Protein AF-A0A4Y8RXF2-F1 (afdb_monomer)

Secondary structure (DSSP, 8-state):
-HHHHHHHHHHHHHHHT-EEE-SS-EEEHHHHHHHHHT-TT-HHHHHHHHHHHHHHHHHHHTTS---HHHHHHHHHHHHHHHHHHHHHHHHS-GGGS-HHHHHHHHHHHHHHHHHHHHHHHHHHHHHHHHT-

Structure (mmCIF, N/CA/C/O backbone):
data_AF-A0A4Y8RXF2-F1
#
_entry.id   AF-A0A4Y8RXF2-F1
#
loop_
_atom_site.group_PDB
_atom_site.id
_atom_site.type_symbol
_atom_site.label_atom_id
_atom_site.label_alt_id
_atom_site.label_comp_id
_atom_site.label_asym_id
_atom_site.label_entity_id
_atom_site.label_seq_id
_atom_site.pdbx_PDB_ins_code
_atom_site.Cartn_x
_atom_site.Cartn_y
_atom_site.Cartn_z
_atom_site.occupancy
_atom_site.B_iso_or_equiv
_atom_site.auth_seq_id
_atom_site.auth_comp_id
_atom_site.auth_asym_id
_atom_site.auth_atom_id
_atom_site.pdbx_PDB_model_num
ATOM 1 N N . MET A 1 1 ? -13.262 -6.447 13.855 1.00 67.88 1 MET A N 1
ATOM 2 C CA . MET A 1 1 ? -11.776 -6.484 13.785 1.00 67.88 1 MET A CA 1
ATOM 3 C C . MET A 1 1 ? -11.177 -7.524 12.830 1.00 67.88 1 MET A C 1
ATOM 5 O O . MET A 1 1 ? -10.283 -7.149 12.080 1.00 67.88 1 MET A O 1
ATOM 9 N N . LYS A 1 2 ? -11.590 -8.806 12.858 1.00 79.75 2 LYS A N 1
ATOM 10 C CA . LYS A 1 2 ? -10.930 -9.885 12.085 1.00 79.75 2 LYS A CA 1
ATOM 11 C C . LYS A 1 2 ? -10.899 -9.611 10.571 1.00 79.75 2 LYS A C 1
ATOM 13 O O . LYS A 1 2 ? -9.818 -9.580 10.002 1.00 79.75 2 LYS A O 1
ATOM 18 N N . TYR A 1 3 ? -12.048 -9.295 9.964 1.00 86.12 3 TYR A N 1
ATOM 19 C CA . TYR A 1 3 ? -12.167 -9.051 8.517 1.00 86.12 3 TYR A CA 1
ATOM 20 C C . TYR A 1 3 ? -11.300 -7.891 8.017 1.00 86.12 3 TYR A C 1
ATOM 22 O O . TYR A 1 3 ? -10.524 -8.073 7.088 1.00 86.12 3 TYR A O 1
ATOM 30 N N . LEU A 1 4 ? -11.346 -6.737 8.693 1.00 88.69 4 LEU A N 1
ATOM 31 C CA . LEU A 1 4 ? -10.489 -5.585 8.391 1.00 88.69 4 LEU A CA 1
ATOM 32 C C . LEU A 1 4 ? -9.007 -5.974 8.322 1.00 88.69 4 LEU A C 1
ATOM 34 O O . LEU A 1 4 ? -8.334 -5.715 7.329 1.00 88.69 4 LEU A O 1
ATOM 38 N N . LYS A 1 5 ? -8.508 -6.650 9.366 1.00 89.38 5 LYS A N 1
ATOM 39 C CA . LYS A 1 5 ? -7.105 -7.076 9.430 1.00 89.38 5 LYS A CA 1
ATOM 40 C C . LYS A 1 5 ? -6.768 -8.088 8.334 1.00 89.38 5 LYS A C 1
ATOM 42 O O . LYS A 1 5 ? -5.647 -8.058 7.837 1.00 89.38 5 LYS A O 1
ATOM 47 N N . THR A 1 6 ? -7.699 -8.972 7.979 1.00 92.25 6 THR A N 1
ATOM 48 C CA . THR A 1 6 ? -7.522 -9.952 6.900 1.00 92.25 6 THR A CA 1
ATOM 49 C C . THR A 1 6 ? -7.396 -9.266 5.542 1.00 92.25 6 THR A C 1
ATOM 51 O O . THR A 1 6 ? -6.415 -9.509 4.846 1.00 92.25 6 THR A O 1
ATOM 54 N N . PHE A 1 7 ? -8.311 -8.360 5.189 1.00 94.12 7 PHE A N 1
ATOM 55 C CA . PHE A 1 7 ? -8.251 -7.634 3.915 1.00 94.12 7 PHE A CA 1
ATOM 56 C C . PHE A 1 7 ? -7.012 -6.736 3.804 1.00 94.12 7 PHE A C 1
ATOM 58 O O . PHE A 1 7 ? -6.404 -6.681 2.739 1.00 94.12 7 PHE A O 1
ATOM 65 N N . GLN A 1 8 ? -6.565 -6.118 4.906 1.00 91.94 8 GLN A N 1
ATOM 66 C CA . GLN A 1 8 ? -5.289 -5.389 4.930 1.00 91.94 8 GLN A CA 1
ATOM 67 C C . GLN A 1 8 ? -4.086 -6.299 4.649 1.00 91.94 8 GLN A C 1
ATOM 69 O O . GLN A 1 8 ? -3.202 -5.908 3.894 1.00 91.94 8 GLN A O 1
ATOM 74 N N . ILE A 1 9 ? -4.040 -7.514 5.216 1.00 93.50 9 ILE A N 1
ATOM 75 C CA . ILE A 1 9 ? -2.960 -8.469 4.906 1.00 93.50 9 ILE A CA 1
ATOM 76 C C . ILE A 1 9 ? -2.998 -8.847 3.431 1.00 93.50 9 ILE A C 1
ATOM 78 O O . ILE A 1 9 ? -1.960 -8.806 2.785 1.00 93.50 9 ILE A O 1
ATOM 82 N N . ILE A 1 10 ? -4.174 -9.208 2.909 1.00 95.31 10 ILE A N 1
ATOM 83 C CA . ILE A 1 10 ? -4.325 -9.604 1.504 1.00 95.31 10 ILE A CA 1
ATOM 84 C C . ILE A 1 10 ? -3.839 -8.473 0.595 1.00 95.31 10 ILE A C 1
ATOM 86 O O . ILE A 1 10 ? -3.065 -8.728 -0.321 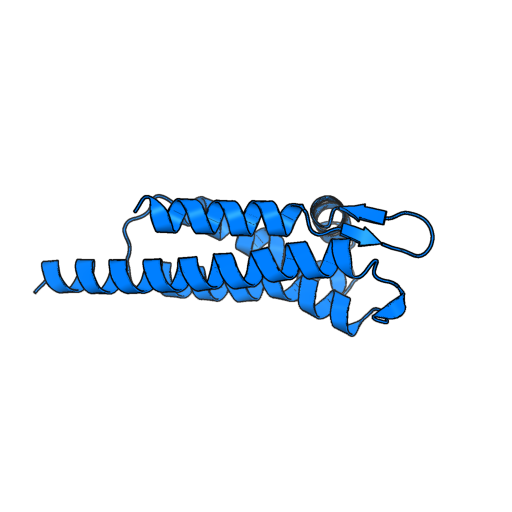1.00 95.31 10 ILE A O 1
ATOM 90 N N . ALA A 1 11 ? -4.210 -7.225 0.899 1.00 95.38 11 ALA A N 1
ATOM 91 C CA . ALA A 1 11 ? -3.742 -6.061 0.159 1.00 95.38 11 ALA A CA 1
ATOM 92 C C . ALA A 1 11 ? -2.209 -5.922 0.196 1.00 95.38 11 ALA A C 1
ATOM 94 O O . ALA A 1 11 ? -1.600 -5.745 -0.852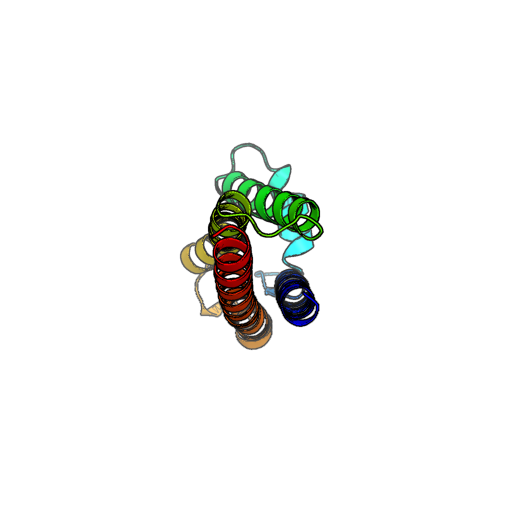 1.00 95.38 11 ALA A O 1
ATOM 95 N N . ILE A 1 12 ? -1.571 -6.046 1.367 1.00 94.31 12 ILE A N 1
ATOM 96 C CA . ILE A 1 12 ? -0.104 -5.934 1.503 1.00 94.31 12 ILE A CA 1
ATOM 97 C C . ILE A 1 12 ? 0.618 -7.087 0.796 1.00 94.31 12 ILE A C 1
ATOM 99 O O . ILE A 1 12 ? 1.622 -6.870 0.124 1.00 94.31 12 ILE A O 1
ATOM 103 N N . VAL A 1 13 ? 0.114 -8.315 0.926 1.00 94.31 13 VAL A N 1
ATOM 104 C CA . VAL A 1 13 ? 0.696 -9.487 0.257 1.00 94.31 13 VAL A CA 1
ATOM 105 C C . VAL A 1 13 ? 0.589 -9.335 -1.258 1.00 94.31 13 VAL A C 1
ATOM 107 O O . VAL A 1 13 ? 1.575 -9.553 -1.961 1.00 94.31 13 VAL A O 1
ATOM 110 N N . ALA A 1 14 ? -0.567 -8.900 -1.762 1.00 94.19 14 ALA A N 1
ATOM 111 C CA . ALA A 1 14 ? -0.750 -8.599 -3.178 1.00 94.19 14 ALA A CA 1
ATOM 112 C C . ALA A 1 14 ? 0.189 -7.477 -3.637 1.00 94.19 14 ALA A C 1
ATOM 114 O O . ALA A 1 14 ? 0.847 -7.619 -4.661 1.00 94.19 14 ALA A O 1
ATOM 115 N N . TYR A 1 15 ? 0.334 -6.420 -2.835 1.00 93.31 15 TYR A N 1
ATOM 116 C CA . TYR A 1 15 ? 1.251 -5.311 -3.096 1.00 93.31 15 TYR A CA 1
ATOM 117 C C . TYR A 1 15 ? 2.715 -5.766 -3.218 1.00 93.31 15 TYR A C 1
ATOM 119 O O . TYR A 1 15 ? 3.412 -5.365 -4.145 1.00 93.31 15 TYR A O 1
ATOM 127 N N . PHE A 1 16 ? 3.187 -6.650 -2.334 1.00 90.88 16 PHE A N 1
ATOM 128 C CA . PHE A 1 16 ? 4.535 -7.229 -2.438 1.00 90.88 16 PHE A CA 1
ATOM 129 C C . PHE A 1 16 ? 4.690 -8.221 -3.591 1.00 90.88 16 PHE A C 1
ATOM 131 O O . PHE A 1 16 ? 5.801 -8.408 -4.083 1.00 90.88 16 PHE A O 1
ATOM 138 N N . SER A 1 17 ? 3.586 -8.822 -4.031 1.00 89.25 17 SER A N 1
ATOM 139 C CA . SER A 1 17 ? 3.555 -9.743 -5.169 1.00 89.25 17 SER A CA 1
ATOM 140 C C . SER A 1 17 ? 3.504 -9.026 -6.519 1.00 89.25 17 SER A C 1
ATOM 142 O O . SER A 1 17 ? 3.588 -9.695 -7.545 1.00 89.25 17 SER A O 1
ATOM 144 N N . ILE A 1 18 ? 3.374 -7.691 -6.546 1.00 89.38 18 ILE A N 1
ATOM 145 C CA . ILE A 1 18 ? 3.483 -6.916 -7.785 1.00 89.38 18 ILE A CA 1
ATOM 146 C C . ILE A 1 18 ? 4.863 -7.182 -8.385 1.00 89.38 18 ILE A C 1
ATOM 148 O O . ILE A 1 18 ? 5.894 -6.990 -7.732 1.00 89.38 18 ILE A O 1
ATOM 152 N N . PHE A 1 19 ? 4.884 -7.619 -9.637 1.00 83.81 19 PHE A N 1
ATOM 153 C CA . PHE A 1 19 ? 6.116 -7.883 -10.360 1.00 83.81 19 PHE A CA 1
ATOM 154 C C . PHE A 1 19 ? 6.355 -6.790 -11.400 1.00 83.81 19 PHE A C 1
ATOM 156 O O . PHE A 1 19 ? 5.491 -6.489 -12.226 1.00 83.81 19 PHE A O 1
ATOM 163 N N . LEU A 1 20 ? 7.536 -6.178 -11.362 1.00 75.94 20 LEU A N 1
ATOM 164 C CA . LEU A 1 20 ? 7.977 -5.218 -12.365 1.00 75.94 20 LEU A CA 1
ATOM 165 C C . LEU A 1 20 ? 8.850 -5.941 -13.378 1.00 75.94 20 LEU A C 1
ATOM 167 O O . LEU A 1 20 ? 9.978 -6.314 -13.066 1.00 75.94 20 LEU A O 1
ATOM 171 N N . LYS A 1 21 ? 8.368 -6.103 -14.608 1.00 69.19 21 LYS A N 1
ATOM 172 C CA . LYS A 1 21 ? 9.205 -6.600 -15.701 1.00 69.19 21 LYS A CA 1
ATOM 173 C C . LYS A 1 21 ? 9.937 -5.420 -16.344 1.00 69.19 21 LYS A C 1
ATOM 175 O O . LYS A 1 21 ? 9.306 -4.463 -16.775 1.00 69.19 21 LYS A O 1
ATOM 180 N N . GLY A 1 22 ? 11.26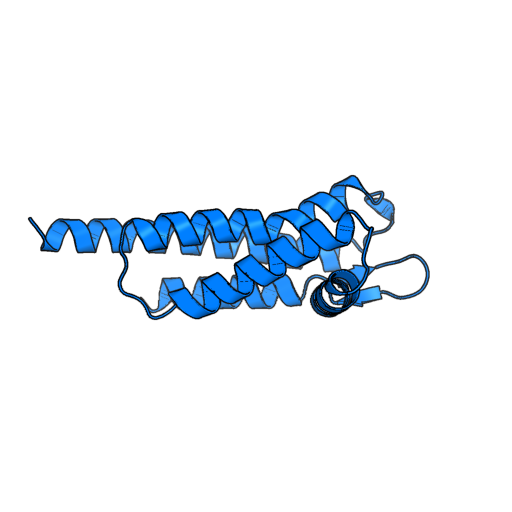9 -5.443 -16.312 1.00 60.78 22 GLY A N 1
ATOM 181 C CA . GLY A 1 22 ? 12.117 -4.508 -17.056 1.00 60.78 22 GLY A CA 1
ATOM 182 C C . GLY A 1 22 ? 12.588 -5.106 -18.385 1.00 60.78 22 GLY A C 1
ATOM 183 O O . GLY A 1 22 ? 12.257 -6.243 -18.709 1.00 60.78 22 GLY A O 1
ATOM 184 N N . LEU A 1 23 ? 13.423 -4.360 -19.120 1.00 49.62 23 LEU A N 1
ATOM 185 C CA . LEU A 1 23 ? 14.008 -4.785 -20.405 1.00 49.62 23 LEU A CA 1
ATOM 186 C C . LEU A 1 23 ? 14.855 -6.069 -20.320 1.00 49.62 23 LEU A C 1
ATOM 188 O O . LEU A 1 23 ? 14.985 -6.763 -21.321 1.00 49.62 23 LEU A O 1
ATOM 192 N N . ILE A 1 24 ? 15.460 -6.367 -19.160 1.00 52.12 24 ILE A N 1
ATOM 193 C CA . ILE A 1 24 ? 16.482 -7.427 -19.033 1.00 52.12 24 ILE A CA 1
ATOM 194 C C . ILE A 1 24 ? 16.148 -8.438 -17.922 1.00 52.12 24 ILE A C 1
ATOM 196 O O . ILE A 1 24 ? 16.340 -9.634 -18.115 1.00 52.12 24 ILE A O 1
ATOM 200 N N . VAL A 1 25 ? 15.611 -8.005 -16.775 1.00 61.28 25 VAL A N 1
ATOM 201 C CA . VAL A 1 25 ? 15.198 -8.890 -15.668 1.00 61.28 25 VAL A CA 1
ATOM 202 C C . VAL A 1 25 ? 13.956 -8.304 -14.998 1.00 61.28 25 VAL A C 1
ATOM 204 O O . VAL A 1 25 ? 13.852 -7.088 -14.828 1.00 61.28 25 VAL A O 1
ATOM 207 N N . GLY A 1 26 ? 12.999 -9.160 -14.642 1.00 67.06 26 GLY A N 1
ATOM 208 C CA . GLY A 1 26 ? 11.868 -8.759 -13.813 1.00 67.06 26 GLY A CA 1
ATOM 209 C C . GLY A 1 26 ? 12.196 -8.855 -12.323 1.00 67.06 26 GLY A C 1
ATOM 210 O O . GLY A 1 26 ? 12.867 -9.791 -11.893 1.00 67.06 26 GLY A O 1
ATOM 211 N N . ILE A 1 27 ? 11.737 -7.885 -11.539 1.00 82.69 27 ILE A N 1
ATOM 212 C CA . ILE A 1 27 ? 12.004 -7.765 -10.106 1.00 82.69 27 ILE A CA 1
ATOM 213 C C . ILE A 1 27 ? 10.692 -7.609 -9.336 1.00 82.69 27 ILE A C 1
ATOM 215 O O . ILE A 1 27 ? 9.771 -6.923 -9.780 1.00 82.69 27 IL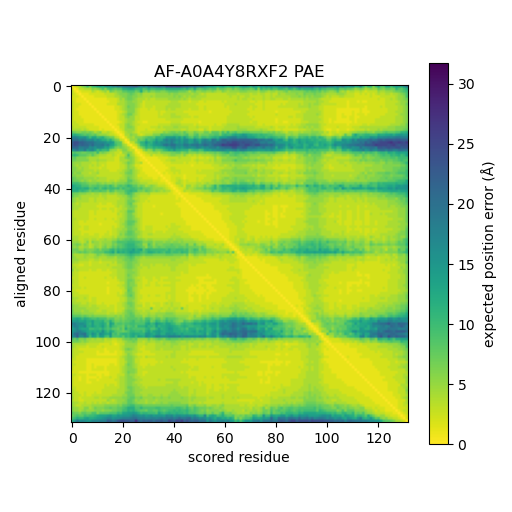E A O 1
ATOM 219 N N . PHE A 1 28 ? 10.598 -8.218 -8.154 1.00 85.62 28 PHE A N 1
ATOM 220 C CA . PHE A 1 28 ? 9.473 -7.939 -7.263 1.00 85.62 28 PHE A CA 1
ATOM 221 C C . PHE A 1 28 ? 9.496 -6.481 -6.817 1.00 85.62 28 PHE A C 1
ATOM 223 O O . PHE A 1 28 ? 10.547 -5.929 -6.476 1.00 85.62 28 PHE A O 1
ATOM 230 N N . PHE A 1 29 ? 8.315 -5.877 -6.758 1.00 85.44 29 PHE A N 1
ATOM 231 C CA . PHE A 1 29 ? 8.145 -4.466 -6.445 1.00 85.44 29 PHE A CA 1
ATOM 232 C C . PHE A 1 29 ? 8.767 -4.074 -5.105 1.00 85.44 29 PHE A C 1
ATOM 234 O O . PHE A 1 29 ? 9.318 -2.987 -4.970 1.00 85.44 29 PHE A O 1
ATOM 241 N N . VAL A 1 30 ? 8.761 -4.987 -4.130 1.00 86.31 30 VAL A N 1
ATOM 242 C CA . VAL A 1 30 ? 9.383 -4.757 -2.822 1.00 86.31 30 VAL A CA 1
ATOM 243 C C . VAL A 1 30 ? 10.901 -4.559 -2.910 1.00 86.31 30 VAL A C 1
ATOM 245 O O . VAL A 1 30 ? 11.431 -3.670 -2.250 1.00 86.31 30 VAL A O 1
ATOM 248 N N . PHE A 1 31 ? 11.605 -5.328 -3.747 1.00 87.88 31 PHE A N 1
ATOM 249 C CA . PHE A 1 31 ? 13.053 -5.172 -3.911 1.00 87.88 31 PHE A CA 1
ATOM 250 C C . PHE A 1 31 ? 13.385 -3.883 -4.655 1.00 87.88 31 PHE A C 1
ATOM 252 O O . PHE A 1 31 ? 14.342 -3.203 -4.292 1.00 87.88 31 PHE A O 1
ATOM 259 N N . TRP A 1 32 ? 12.558 -3.522 -5.641 1.00 88.69 32 TRP A N 1
ATOM 260 C CA . TRP A 1 32 ? 12.664 -2.230 -6.310 1.00 88.69 32 TRP A CA 1
ATOM 261 C C . TRP A 1 32 ? 12.491 -1.077 -5.312 1.00 88.69 32 TRP A C 1
ATOM 263 O O . TRP A 1 32 ? 13.375 -0.237 -5.217 1.00 88.69 32 TRP A O 1
ATOM 273 N N . LEU A 1 33 ? 11.439 -1.093 -4.482 1.00 88.94 33 LEU A N 1
ATOM 274 C CA . LEU A 1 33 ? 11.214 -0.068 -3.454 1.00 88.94 33 LEU A CA 1
ATOM 275 C C . LEU A 1 33 ? 12.416 0.091 -2.518 1.00 88.94 33 LEU A C 1
ATOM 277 O O . LEU A 1 33 ? 12.855 1.211 -2.277 1.00 88.94 33 LEU A O 1
ATOM 281 N N . VAL A 1 34 ? 12.957 -1.016 -2.001 1.00 89.19 34 VAL A N 1
ATOM 282 C CA . VAL A 1 34 ? 14.102 -0.969 -1.078 1.00 89.19 34 VAL A CA 1
ATOM 283 C C . VAL A 1 34 ? 15.338 -0.390 -1.762 1.00 89.19 34 VAL A C 1
ATOM 285 O O . VAL A 1 34 ? 15.994 0.462 -1.172 1.00 89.19 34 VAL A O 1
ATOM 288 N N . GLY A 1 35 ? 15.643 -0.807 -2.993 1.00 88.69 35 GLY A N 1
ATOM 289 C CA . GLY A 1 35 ? 16.780 -0.2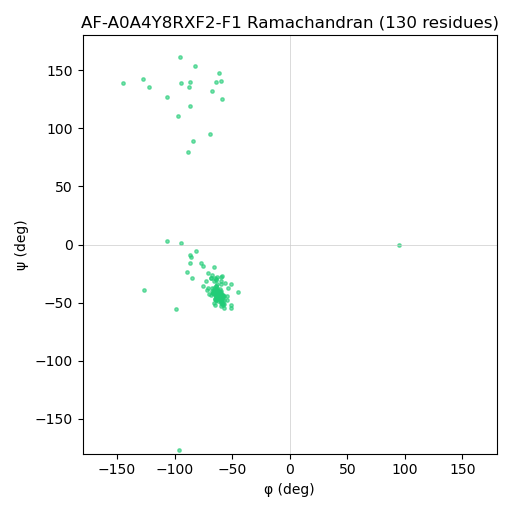64 -3.741 1.00 88.69 35 GLY A CA 1
ATOM 290 C C . GLY A 1 35 ? 16.617 1.227 -4.039 1.00 88.69 35 GLY A C 1
ATOM 291 O O . GLY A 1 35 ? 17.520 2.018 -3.778 1.00 88.69 35 GLY A O 1
ATOM 292 N N . THR A 1 36 ? 15.436 1.620 -4.510 1.00 90.12 36 THR A N 1
ATOM 293 C CA . THR A 1 36 ? 15.127 2.992 -4.924 1.00 90.12 36 THR A CA 1
ATOM 294 C C . THR A 1 36 ? 15.105 3.983 -3.759 1.00 90.12 36 THR A C 1
ATOM 296 O O . THR A 1 36 ? 15.416 5.151 -3.961 1.00 90.12 36 THR A O 1
ATOM 299 N N . VAL A 1 37 ? 14.826 3.553 -2.522 1.00 91.81 37 VAL A N 1
ATOM 300 C CA . VAL A 1 37 ? 14.924 4.434 -1.337 1.00 91.81 37 VAL A CA 1
ATOM 301 C C . VAL A 1 37 ? 16.336 5.001 -1.141 1.00 91.81 37 VAL A C 1
ATOM 303 O O . VAL A 1 37 ? 16.474 6.129 -0.662 1.00 91.81 37 VAL A O 1
ATOM 306 N N . PHE A 1 38 ? 17.378 4.261 -1.526 1.00 90.12 38 PHE A N 1
ATOM 307 C CA . PHE A 1 38 ? 18.774 4.687 -1.381 1.00 90.12 38 PHE A CA 1
ATOM 308 C C . PHE A 1 38 ? 19.344 5.371 -2.635 1.00 90.12 38 PHE A C 1
ATOM 310 O O . PHE A 1 38 ? 20.508 5.769 -2.631 1.00 90.12 38 PHE A O 1
ATOM 317 N N . ASP A 1 39 ? 18.539 5.536 -3.688 1.00 90.06 39 ASP A N 1
ATOM 318 C CA . ASP A 1 39 ? 18.938 6.165 -4.950 1.00 90.06 39 ASP A CA 1
ATOM 319 C C . ASP A 1 39 ? 18.712 7.688 -4.907 1.00 90.06 39 ASP A C 1
ATOM 321 O O . ASP A 1 39 ? 17.689 8.211 -5.355 1.00 90.06 39 ASP A O 1
ATOM 325 N N . PHE A 1 40 ? 19.642 8.411 -4.275 1.00 86.00 40 PHE A N 1
ATOM 326 C CA . PHE A 1 40 ? 19.497 9.846 -4.017 1.00 86.00 40 PHE A CA 1
ATOM 327 C C . PHE A 1 40 ? 19.520 10.705 -5.285 1.00 86.00 40 PHE A C 1
ATOM 329 O O . PHE A 1 40 ? 20.434 10.615 -6.099 1.00 86.00 40 PHE A O 1
ATOM 336 N N . GLY A 1 41 ? 18.550 11.619 -5.396 1.00 84.44 41 GLY A N 1
ATOM 337 C CA . GLY A 1 41 ? 18.440 12.564 -6.518 1.00 84.44 41 GLY A CA 1
ATOM 338 C C . GLY A 1 41 ? 17.513 12.098 -7.645 1.00 84.44 41 GLY A C 1
ATOM 339 O O . GLY A 1 41 ? 17.304 12.841 -8.603 1.00 84.44 41 GLY A O 1
ATOM 340 N N . ASN A 1 42 ? 16.916 10.912 -7.512 1.00 87.00 42 ASN A N 1
ATOM 341 C CA . ASN A 1 42 ? 15.914 10.381 -8.428 1.00 87.00 42 ASN A CA 1
ATOM 342 C C . ASN A 1 42 ? 14.489 10.688 -7.928 1.00 87.00 42 ASN A C 1
ATOM 344 O O . ASN A 1 42 ? 14.192 10.546 -6.743 1.00 87.00 42 ASN A O 1
ATOM 348 N N . ILE A 1 43 ? 13.568 11.070 -8.818 1.00 87.81 43 ILE A N 1
ATOM 349 C CA . ILE A 1 43 ? 12.159 11.285 -8.451 1.00 87.81 43 ILE A CA 1
ATOM 350 C C . ILE A 1 43 ? 11.470 9.990 -7.993 1.00 87.81 43 ILE A C 1
ATOM 352 O O . ILE A 1 43 ? 10.592 10.028 -7.128 1.00 87.81 43 ILE A O 1
ATOM 356 N N . ASP A 1 44 ? 11.921 8.838 -8.492 1.00 88.00 44 ASP A N 1
ATOM 357 C CA . ASP A 1 44 ? 11.430 7.529 -8.061 1.00 88.00 44 ASP A CA 1
ATOM 358 C C . ASP A 1 44 ? 11.730 7.266 -6.575 1.00 88.00 44 ASP A C 1
ATOM 360 O O . ASP A 1 44 ? 10.946 6.594 -5.897 1.00 88.00 44 ASP A O 1
ATOM 364 N N . GLN A 1 45 ? 12.801 7.863 -6.033 1.00 92.62 45 GLN A N 1
ATOM 365 C CA . GLN A 1 45 ? 13.129 7.812 -4.606 1.00 92.62 45 GLN A CA 1
ATOM 366 C C . GLN A 1 45 ? 12.003 8.391 -3.753 1.00 92.62 45 GLN A C 1
ATOM 368 O O . GLN A 1 45 ? 11.634 7.806 -2.731 1.00 92.62 45 GLN A O 1
ATOM 373 N N . LEU A 1 46 ? 11.426 9.521 -4.174 1.00 92.56 46 LEU A N 1
ATOM 374 C CA . LEU A 1 46 ? 10.326 10.156 -3.454 1.00 92.56 46 LEU A CA 1
ATOM 375 C C . LEU A 1 46 ? 9.123 9.212 -3.387 1.00 92.56 46 LEU A C 1
ATOM 377 O O . LEU A 1 46 ? 8.565 9.001 -2.311 1.00 92.56 46 LEU A O 1
ATOM 381 N N . PHE A 1 47 ? 8.757 8.588 -4.507 1.00 92.00 47 PHE A N 1
ATOM 382 C CA . PHE A 1 47 ? 7.654 7.630 -4.539 1.00 92.00 47 PHE A CA 1
ATOM 383 C C . PHE A 1 47 ? 7.927 6.385 -3.688 1.00 92.00 47 PHE A C 1
ATOM 385 O O . PHE A 1 47 ? 7.026 5.906 -2.992 1.00 92.00 47 PHE A O 1
A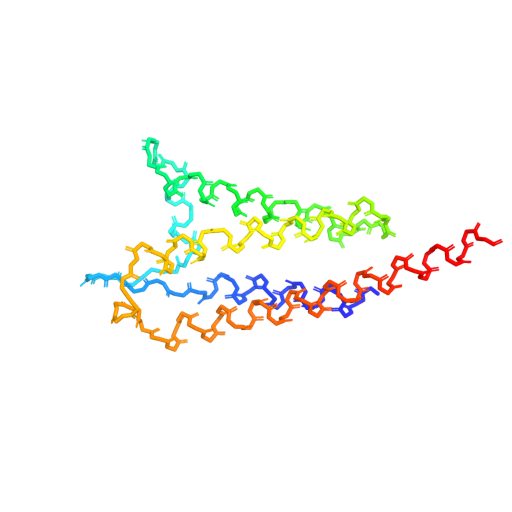TOM 392 N N . ALA A 1 48 ? 9.165 5.889 -3.687 1.00 92.00 48 ALA A N 1
ATOM 393 C CA . ALA A 1 48 ? 9.555 4.764 -2.849 1.00 92.00 48 ALA A CA 1
ATOM 394 C C . ALA A 1 48 ? 9.481 5.110 -1.350 1.00 92.00 48 ALA A C 1
ATOM 396 O O . ALA A 1 48 ? 8.919 4.340 -0.566 1.00 92.00 48 ALA A O 1
ATOM 397 N N . LEU A 1 49 ? 9.952 6.297 -0.954 1.00 93.75 49 LEU A N 1
ATOM 398 C CA . LEU A 1 49 ? 9.849 6.799 0.420 1.00 93.75 49 LEU A CA 1
ATOM 399 C C . LEU A 1 49 ? 8.393 6.947 0.872 1.00 93.75 49 LEU A C 1
ATOM 401 O O . LEU A 1 49 ? 8.053 6.537 1.987 1.00 93.75 49 LEU A O 1
ATOM 405 N N . LEU A 1 50 ? 7.520 7.477 0.010 1.00 94.50 50 LEU A N 1
ATOM 406 C CA . LEU A 1 50 ? 6.088 7.580 0.297 1.00 94.50 50 LEU A CA 1
ATOM 407 C C . LEU A 1 50 ? 5.493 6.198 0.584 1.00 94.50 50 LEU A C 1
ATOM 409 O O . LEU A 1 50 ? 4.894 6.005 1.644 1.00 94.50 50 LEU A O 1
ATOM 413 N N . ALA A 1 51 ? 5.731 5.207 -0.273 1.00 94.81 51 ALA A N 1
ATOM 414 C CA . ALA A 1 51 ? 5.204 3.863 -0.052 1.00 94.81 51 ALA A CA 1
ATOM 415 C C . ALA A 1 51 ? 5.773 3.173 1.1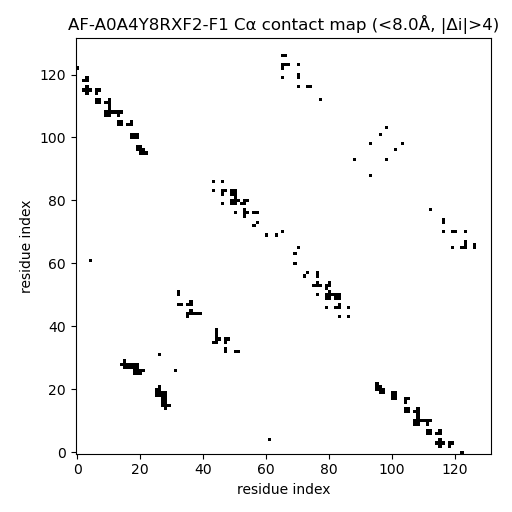92 1.00 94.81 51 ALA A C 1
ATOM 417 O O . ALA A 1 51 ? 5.015 2.564 1.951 1.00 94.81 51 ALA A O 1
ATOM 418 N N . VAL A 1 52 ? 7.079 3.287 1.444 1.00 94.69 52 VAL A N 1
ATOM 419 C CA . VAL A 1 52 ? 7.691 2.723 2.656 1.00 94.69 52 VAL A CA 1
ATOM 420 C C . VAL A 1 52 ? 7.099 3.369 3.907 1.00 94.69 52 VAL A C 1
ATOM 422 O O . VAL A 1 52 ? 6.737 2.660 4.849 1.00 94.69 52 VAL A O 1
ATOM 425 N N . SER A 1 53 ? 6.906 4.691 3.906 1.00 94.62 53 SER A N 1
ATOM 426 C CA . SER A 1 53 ? 6.253 5.381 5.022 1.00 94.62 53 SER A CA 1
ATOM 427 C C . SER A 1 53 ? 4.809 4.896 5.225 1.00 94.62 53 SER A C 1
ATOM 429 O O . SER A 1 53 ? 4.410 4.608 6.356 1.00 94.62 53 SER A O 1
ATOM 431 N N . GLY A 1 54 ? 4.059 4.691 4.136 1.00 95.12 54 GLY A N 1
ATOM 432 C CA . GLY A 1 54 ? 2.712 4.124 4.161 1.00 95.12 54 GLY A CA 1
ATOM 433 C C . GLY A 1 54 ? 2.673 2.726 4.783 1.00 95.12 54 GLY A C 1
ATOM 434 O O . GLY A 1 54 ? 1.858 2.478 5.674 1.00 95.12 54 GLY A O 1
ATOM 435 N N . LEU A 1 55 ? 3.593 1.836 4.387 1.00 94.38 55 LEU A N 1
ATOM 436 C CA . LEU A 1 55 ? 3.724 0.489 4.958 1.00 94.38 55 LEU A CA 1
ATOM 437 C C . LEU A 1 55 ? 3.980 0.542 6.466 1.00 94.38 55 LEU A C 1
ATOM 439 O O . LEU A 1 55 ? 3.263 -0.101 7.237 1.00 94.38 55 LEU A O 1
ATOM 443 N N . VAL A 1 56 ? 4.971 1.328 6.897 1.00 94.31 56 VAL A N 1
ATOM 444 C CA . VAL A 1 56 ? 5.334 1.464 8.318 1.00 94.31 56 VAL A CA 1
ATOM 445 C C . VAL A 1 56 ? 4.137 1.939 9.143 1.00 94.31 56 VAL A C 1
ATOM 447 O O . VAL A 1 56 ? 3.857 1.398 10.219 1.00 94.31 56 VAL A O 1
ATOM 450 N N . VAL A 1 57 ? 3.393 2.921 8.635 1.00 94.44 57 VAL A N 1
ATOM 451 C CA . VAL A 1 57 ? 2.220 3.467 9.322 1.00 94.44 57 VAL A CA 1
ATOM 452 C C . VAL A 1 57 ? 1.087 2.440 9.421 1.00 94.44 57 VAL A C 1
ATOM 454 O O . VAL A 1 57 ? 0.506 2.300 10.503 1.00 94.44 57 VAL A O 1
ATOM 457 N N . ILE A 1 58 ? 0.812 1.663 8.366 1.00 92.06 58 ILE A N 1
ATOM 458 C CA . ILE A 1 58 ? -0.190 0.581 8.414 1.00 92.06 58 ILE A CA 1
ATOM 459 C C . ILE A 1 58 ? 0.181 -0.458 9.473 1.00 92.06 58 ILE A C 1
ATOM 461 O O . ILE A 1 58 ? -0.659 -0.813 10.307 1.00 92.06 58 ILE A O 1
ATOM 465 N N . PHE A 1 59 ? 1.437 -0.919 9.491 1.00 90.50 59 PHE A N 1
ATOM 466 C CA . PHE A 1 59 ? 1.893 -1.887 10.492 1.00 90.50 59 PHE A CA 1
ATOM 467 C C . PHE A 1 59 ? 1.738 -1.345 11.918 1.00 90.50 59 PHE A C 1
ATOM 469 O O . PHE A 1 59 ? 1.269 -2.069 12.801 1.00 90.50 59 PHE A O 1
ATOM 476 N N . LYS A 1 60 ? 2.039 -0.059 12.137 1.00 90.94 60 LYS A N 1
ATOM 477 C CA . LYS A 1 60 ? 1.890 0.612 13.438 1.00 90.94 60 LYS A CA 1
ATOM 478 C C . LYS A 1 60 ? 0.429 0.774 13.875 1.00 90.94 60 LYS A C 1
ATOM 480 O O . LYS A 1 60 ? 0.128 0.669 15.066 1.00 90.94 60 LYS A O 1
ATOM 485 N N . ASN A 1 61 ? -0.484 1.057 12.948 1.00 88.94 61 ASN A N 1
ATOM 486 C CA . ASN A 1 61 ? -1.888 1.339 13.268 1.00 88.94 61 ASN A CA 1
ATOM 487 C C . ASN A 1 61 ? -2.764 0.083 13.372 1.00 88.94 61 ASN A C 1
ATOM 489 O O . ASN A 1 61 ? -3.839 0.133 13.969 1.00 88.94 61 ASN A O 1
ATOM 493 N N . ARG A 1 62 ? -2.291 -1.061 12.872 1.00 83.56 62 ARG A N 1
ATOM 494 C CA . ARG A 1 62 ? -3.048 -2.318 12.757 1.00 83.56 62 ARG A CA 1
ATOM 495 C C . ARG A 1 62 ? -3.754 -2.799 14.032 1.00 83.56 62 ARG A C 1
ATOM 497 O O . ARG A 1 62 ? -4.818 -3.417 13.947 1.00 83.56 62 ARG A O 1
ATOM 504 N N . ASN A 1 63 ? -3.163 -2.553 15.200 1.00 84.12 63 ASN A N 1
ATOM 505 C CA . ASN A 1 63 ? -3.679 -3.019 16.493 1.00 84.12 63 ASN A CA 1
ATOM 506 C C . ASN A 1 63 ? -4.302 -1.913 17.352 1.00 84.12 63 ASN A C 1
ATOM 508 O O . ASN A 1 63 ? -4.714 -2.188 18.476 1.00 84.12 63 ASN A O 1
ATOM 512 N N . LYS A 1 64 ? -4.386 -0.681 16.847 1.00 83.56 64 LYS A N 1
ATOM 513 C CA . LYS A 1 64 ? -4.965 0.434 17.599 1.00 83.56 64 LYS A CA 1
ATOM 514 C C . LYS A 1 64 ? -6.493 0.443 17.510 1.00 83.56 64 LYS A C 1
ATOM 516 O O . LYS A 1 64 ? -7.069 -0.039 16.533 1.00 83.56 64 LYS A O 1
ATOM 521 N N . SER A 1 65 ? -7.133 1.017 18.532 1.00 82.25 65 SER A N 1
ATOM 522 C CA . SER A 1 65 ? -8.582 1.262 18.533 1.00 82.25 65 SER A CA 1
ATOM 523 C C . SER A 1 65 ? -8.982 2.204 17.396 1.00 82.25 65 SER A C 1
ATOM 525 O O . SER A 1 65 ? -8.204 3.074 17.008 1.00 82.25 65 SER A O 1
ATOM 527 N N . ARG A 1 66 ? -10.181 2.033 16.837 1.00 84.69 66 ARG A N 1
ATOM 528 C CA . ARG A 1 66 ? -10.604 2.725 15.615 1.00 84.69 66 ARG A CA 1
ATOM 529 C C . ARG A 1 66 ? -11.144 4.115 15.922 1.00 84.69 66 ARG A C 1
ATOM 531 O O . ARG A 1 66 ? -12.332 4.323 16.099 1.00 84.69 66 ARG A O 1
ATOM 538 N N . THR A 1 67 ? -10.231 5.078 15.928 1.00 88.50 67 THR A N 1
ATOM 539 C CA . THR A 1 67 ? -10.553 6.508 15.994 1.00 88.50 67 THR A CA 1
ATOM 540 C C . THR A 1 67 ? -10.589 7.129 14.598 1.00 88.50 67 THR A C 1
ATOM 542 O O . THR A 1 67 ? -9.971 6.615 13.660 1.00 88.50 67 THR A O 1
ATOM 545 N N . LEU A 1 68 ? -11.233 8.294 14.467 1.00 89.00 68 LEU A N 1
ATOM 546 C CA . LEU A 1 68 ? -11.266 9.067 13.217 1.00 89.00 68 LEU A CA 1
ATOM 547 C C . LEU A 1 68 ? -9.857 9.354 12.673 1.00 89.00 68 LEU A C 1
ATOM 549 O O . LEU A 1 68 ? -9.622 9.264 11.471 1.00 89.00 68 LEU A O 1
ATOM 553 N N . ARG A 1 69 ? -8.887 9.622 13.559 1.00 90.50 69 ARG A N 1
ATOM 554 C CA . ARG A 1 69 ? -7.482 9.836 13.172 1.00 90.50 69 ARG A CA 1
ATOM 555 C C . ARG A 1 69 ? -6.890 8.615 12.472 1.00 90.50 69 ARG A C 1
ATOM 557 O O . ARG A 1 69 ? -6.167 8.769 11.494 1.00 90.50 69 ARG A O 1
ATOM 564 N N . ILE A 1 70 ? -7.194 7.410 12.952 1.00 91.50 70 ILE A N 1
ATOM 565 C CA . ILE A 1 70 ? -6.682 6.170 12.357 1.00 91.50 70 ILE A CA 1
ATOM 566 C C . ILE A 1 70 ? -7.352 5.902 11.013 1.00 91.50 70 ILE A C 1
ATOM 568 O O . ILE A 1 70 ? -6.654 5.531 10.078 1.00 91.50 70 ILE A O 1
ATOM 572 N N . LEU A 1 71 ? -8.655 6.16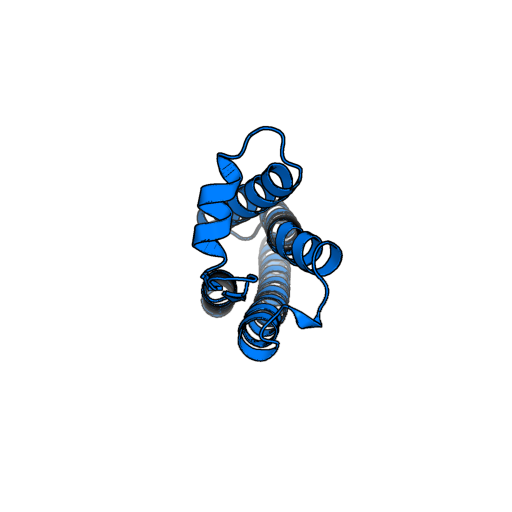6 10.880 1.00 92.00 71 LEU A N 1
ATOM 573 C CA . LEU A 1 71 ? -9.352 6.057 9.596 1.00 92.00 71 LEU A CA 1
ATOM 574 C C . LEU A 1 71 ? -8.742 6.989 8.536 1.00 92.00 71 LEU A C 1
ATOM 576 O O . LEU A 1 71 ? -8.404 6.536 7.445 1.00 92.00 71 LEU A O 1
ATOM 580 N N . LEU A 1 72 ? -8.542 8.269 8.870 1.00 93.88 72 LEU A N 1
ATOM 581 C CA . LEU A 1 72 ? -7.889 9.228 7.970 1.00 93.88 72 LEU A CA 1
ATOM 582 C C . LEU A 1 72 ? -6.463 8.796 7.615 1.00 93.88 72 LEU A C 1
ATOM 584 O O . LEU A 1 72 ? -6.037 8.936 6.472 1.00 93.88 72 LEU A O 1
ATOM 588 N N . THR A 1 73 ? -5.740 8.232 8.583 1.00 93.62 73 THR A N 1
ATOM 589 C CA . THR A 1 73 ? -4.391 7.717 8.341 1.00 93.62 73 THR A CA 1
ATOM 590 C C . THR A 1 73 ? -4.409 6.513 7.394 1.00 93.62 73 THR A C 1
ATOM 592 O O . THR A 1 73 ? -3.586 6.454 6.490 1.00 93.62 73 THR A O 1
ATOM 595 N N . ASP A 1 74 ? -5.357 5.583 7.542 1.00 93.44 74 ASP A N 1
ATOM 596 C CA . ASP A 1 74 ? -5.490 4.422 6.651 1.00 93.44 74 ASP A CA 1
ATOM 597 C C . ASP A 1 74 ? -5.813 4.847 5.206 1.00 93.44 74 ASP A C 1
ATOM 599 O O . ASP A 1 74 ? -5.298 4.242 4.261 1.00 93.44 74 ASP A O 1
ATOM 603 N N . ILE A 1 75 ? -6.629 5.895 5.030 1.00 95.62 75 ILE A N 1
ATOM 604 C CA . ILE A 1 75 ? -6.917 6.503 3.721 1.00 95.62 75 ILE A CA 1
ATOM 605 C C . ILE A 1 75 ? -5.649 7.134 3.140 1.00 95.62 75 ILE A C 1
ATOM 607 O O . ILE A 1 75 ? -5.319 6.890 1.984 1.00 95.62 75 ILE A O 1
ATOM 611 N N . LEU A 1 76 ? -4.899 7.902 3.935 1.00 96.81 76 LEU A N 1
ATOM 612 C CA . LEU A 1 76 ? -3.628 8.476 3.491 1.00 96.81 76 LEU A CA 1
ATOM 613 C C . LEU A 1 76 ? -2.645 7.379 3.055 1.00 96.81 76 LEU A C 1
ATOM 615 O O . LEU A 1 76 ? -2.037 7.483 1.993 1.00 96.81 76 LEU A O 1
ATOM 619 N N . CYS A 1 77 ? -2.534 6.297 3.829 1.00 96.06 77 CYS A N 1
ATOM 620 C CA . CYS A 1 77 ? -1.675 5.165 3.498 1.00 96.06 77 CYS A CA 1
ATOM 621 C C . CYS A 1 77 ? -2.048 4.501 2.167 1.00 96.06 77 CYS A C 1
ATOM 623 O O . CYS A 1 77 ? -1.146 4.069 1.455 1.00 96.06 77 CYS A O 1
ATOM 625 N N . PHE A 1 78 ? -3.331 4.463 1.793 1.00 96.69 78 PHE A N 1
ATOM 626 C CA . PHE A 1 78 ? -3.738 3.975 0.473 1.00 96.69 78 PHE A CA 1
ATOM 627 C C . PHE A 1 78 ? -3.059 4.769 -0.645 1.00 96.69 78 PHE A C 1
ATOM 629 O O . PHE A 1 78 ? -2.420 4.186 -1.518 1.00 96.69 78 PHE A O 1
ATOM 636 N N . PHE A 1 79 ? -3.146 6.100 -0.584 1.00 97.00 79 PHE A N 1
ATOM 637 C CA . PHE A 1 79 ? -2.542 6.975 -1.586 1.00 97.00 79 PHE A CA 1
ATOM 638 C C . PHE A 1 79 ? -1.015 6.902 -1.570 1.00 97.00 79 PHE A C 1
ATOM 640 O O . PHE A 1 79 ? -0.402 6.866 -2.633 1.00 97.00 79 PHE A O 1
ATOM 647 N N . LEU A 1 80 ? -0.400 6.808 -0.387 1.00 96.31 80 LEU A N 1
ATOM 648 C CA . LEU A 1 80 ? 1.051 6.639 -0.257 1.00 96.31 80 LEU A CA 1
ATOM 649 C C . LEU A 1 80 ? 1.554 5.353 -0.927 1.00 96.31 80 LEU A C 1
ATOM 651 O O . LEU A 1 80 ? 2.588 5.376 -1.586 1.00 96.31 80 LEU A O 1
ATOM 655 N N . LEU A 1 81 ? 0.821 4.246 -0.787 1.00 95.94 81 LEU A N 1
ATOM 656 C CA . LEU A 1 81 ? 1.158 2.977 -1.438 1.00 95.94 81 LEU A CA 1
ATOM 657 C C . LEU A 1 81 ? 0.840 2.984 -2.933 1.00 95.94 81 LEU A C 1
ATOM 659 O O . LEU A 1 81 ? 1.576 2.405 -3.726 1.00 95.94 81 LEU A O 1
ATOM 663 N N . ALA A 1 82 ? -0.238 3.652 -3.338 1.00 95.44 82 ALA A N 1
ATOM 664 C CA . ALA A 1 82 ? -0.585 3.791 -4.746 1.00 95.44 82 ALA A CA 1
ATOM 665 C C . ALA A 1 82 ? 0.409 4.685 -5.508 1.00 95.44 82 ALA A C 1
ATOM 667 O O . ALA A 1 82 ? 0.617 4.469 -6.699 1.00 95.44 82 ALA A O 1
ATOM 668 N N . ALA A 1 83 ? 1.046 5.655 -4.844 1.00 94.44 83 ALA A N 1
ATOM 669 C CA . ALA A 1 83 ? 1.930 6.639 -5.469 1.00 94.44 83 ALA A CA 1
ATOM 670 C C . ALA A 1 83 ? 3.027 6.032 -6.372 1.00 94.44 83 ALA A C 1
ATOM 672 O O . ALA A 1 83 ? 3.061 6.394 -7.549 1.00 94.44 83 ALA A O 1
ATOM 673 N N . PRO A 1 84 ? 3.879 5.086 -5.924 1.00 91.38 84 PRO A N 1
ATOM 674 C CA . PRO A 1 84 ? 4.867 4.477 -6.817 1.00 91.38 84 PRO A CA 1
ATOM 675 C C . PRO A 1 84 ? 4.245 3.598 -7.904 1.00 91.38 84 PRO A C 1
ATOM 677 O O . PRO A 1 84 ? 4.811 3.505 -8.987 1.00 91.38 84 PRO A O 1
ATOM 680 N N . ILE A 1 85 ? 3.081 2.980 -7.673 1.00 92.00 85 ILE A N 1
ATOM 681 C CA . ILE A 1 85 ? 2.382 2.208 -8.716 1.00 92.00 85 ILE A CA 1
ATOM 682 C C . ILE A 1 85 ? 1.956 3.149 -9.848 1.00 92.00 85 ILE A C 1
ATOM 684 O O . ILE A 1 85 ? 2.214 2.868 -11.018 1.00 92.00 85 ILE A O 1
ATOM 688 N N . ILE A 1 86 ? 1.350 4.286 -9.496 1.00 91.38 86 ILE A N 1
ATOM 689 C CA . ILE A 1 86 ? 0.935 5.320 -10.449 1.00 91.38 86 ILE A CA 1
ATOM 690 C C . ILE A 1 86 ? 2.160 5.891 -11.167 1.00 91.38 86 ILE A C 1
ATOM 692 O O . ILE A 1 86 ? 2.154 5.956 -12.393 1.00 91.38 86 ILE A O 1
ATOM 696 N N . GLY A 1 87 ? 3.228 6.219 -10.433 1.00 88.25 87 GLY A N 1
ATOM 697 C CA . GLY A 1 87 ? 4.479 6.710 -11.017 1.00 88.25 87 GLY A CA 1
ATOM 698 C C . GLY A 1 87 ? 5.042 5.756 -12.074 1.00 88.25 87 GLY A C 1
ATOM 699 O O . GLY A 1 87 ? 5.375 6.180 -13.182 1.00 88.25 87 GLY A O 1
ATOM 700 N N . ARG A 1 88 ? 5.050 4.445 -11.793 1.00 85.44 88 ARG A N 1
ATOM 701 C CA . ARG A 1 88 ? 5.489 3.422 -12.757 1.00 85.44 88 ARG A CA 1
ATOM 702 C C . ARG A 1 88 ? 4.570 3.313 -13.971 1.00 85.44 88 ARG A C 1
ATOM 704 O O . ARG A 1 88 ? 5.081 3.199 -15.081 1.00 85.44 88 ARG A O 1
ATOM 711 N N . LEU A 1 89 ? 3.254 3.384 -13.776 1.00 85.00 89 LEU A N 1
ATOM 712 C CA . LEU A 1 89 ? 2.276 3.379 -14.869 1.00 85.00 89 LEU A CA 1
ATOM 713 C C . LEU A 1 89 ? 2.401 4.606 -15.784 1.00 85.00 89 LEU A C 1
ATOM 715 O O . LEU A 1 89 ? 2.108 4.505 -16.970 1.00 85.00 89 LEU A O 1
ATOM 719 N N . THR A 1 90 ? 2.834 5.753 -15.253 1.00 84.50 90 THR A N 1
ATOM 720 C CA . THR A 1 90 ? 3.054 6.969 -16.054 1.00 84.50 90 THR A CA 1
ATOM 721 C C . THR A 1 90 ? 4.426 7.023 -16.723 1.00 84.50 90 THR A C 1
ATOM 723 O O . THR A 1 90 ? 4.566 7.658 -17.763 1.00 84.50 90 THR A O 1
ATOM 726 N N . ALA A 1 91 ? 5.443 6.388 -16.132 1.00 80.50 91 ALA A N 1
ATOM 727 C CA . ALA A 1 91 ? 6.827 6.471 -16.603 1.00 80.50 91 ALA A CA 1
ATOM 728 C C . ALA A 1 91 ? 7.189 5.406 -17.649 1.00 80.50 91 ALA A C 1
ATOM 730 O O . ALA A 1 91 ? 8.140 5.586 -18.407 1.00 80.50 91 ALA A O 1
ATOM 731 N N . VAL A 1 92 ? 6.471 4.283 -17.679 1.00 75.88 92 VAL A N 1
ATOM 732 C CA . VAL A 1 92 ? 6.784 3.140 -18.542 1.00 75.88 92 VAL A CA 1
ATOM 733 C C . VAL A 1 92 ? 5.586 2.837 -19.433 1.00 75.88 92 VAL A C 1
ATOM 735 O O . VAL A 1 92 ? 4.451 2.814 -18.963 1.00 75.88 92 VAL A O 1
ATOM 738 N N . SER A 1 93 ? 5.835 2.586 -20.722 1.00 74.25 93 SER A N 1
ATOM 739 C CA . SER A 1 93 ? 4.785 2.155 -21.645 1.00 74.25 93 SER A CA 1
ATOM 740 C C . SER A 1 93 ? 4.153 0.849 -21.166 1.00 74.25 93 SER A C 1
ATOM 742 O O . SER A 1 93 ? 4.834 -0.058 -20.682 1.00 74.25 93 SER A O 1
ATOM 744 N N . LEU A 1 94 ? 2.831 0.746 -21.311 1.00 67.56 94 LEU A N 1
ATOM 745 C CA . LEU A 1 94 ? 2.075 -0.405 -20.817 1.00 67.56 94 LEU A CA 1
ATOM 746 C C . LEU A 1 94 ? 2.556 -1.733 -21.432 1.00 67.56 94 LEU A C 1
ATOM 748 O O . LEU A 1 94 ? 2.509 -2.759 -20.761 1.00 67.56 94 LEU A O 1
ATOM 752 N N . ASP A 1 95 ? 3.117 -1.689 -22.642 1.00 66.94 95 ASP A N 1
ATOM 753 C CA . ASP A 1 95 ? 3.630 -2.850 -23.382 1.00 66.94 95 ASP A CA 1
ATOM 754 C C . ASP A 1 95 ? 4.846 -3.529 -22.725 1.00 66.94 95 ASP A C 1
ATOM 756 O O . ASP A 1 95 ? 5.155 -4.683 -23.017 1.00 66.94 95 ASP A O 1
ATOM 760 N N . MET A 1 96 ? 5.555 -2.826 -21.836 1.00 66.88 96 MET A N 1
ATOM 761 C CA . MET A 1 96 ? 6.746 -3.345 -21.147 1.00 66.88 96 MET A CA 1
ATOM 762 C C . MET A 1 96 ? 6.393 -4.137 -19.884 1.00 66.88 96 MET A C 1
ATOM 764 O O . MET A 1 96 ? 7.248 -4.819 -19.313 1.00 66.88 96 MET A O 1
ATOM 768 N N . PHE A 1 97 ? 5.137 -4.076 -19.441 1.00 64.50 97 PHE A N 1
ATOM 769 C CA . PHE A 1 97 ? 4.664 -4.869 -18.320 1.00 64.50 97 PHE A CA 1
ATOM 770 C C . PHE A 1 97 ? 4.176 -6.229 -18.818 1.00 64.50 97 PHE A C 1
ATOM 772 O O . PHE A 1 97 ? 3.406 -6.329 -19.770 1.00 64.50 97 PHE A O 1
ATOM 779 N N . ASN A 1 98 ? 4.555 -7.306 -18.122 1.00 68.25 98 ASN A N 1
ATOM 780 C CA . ASN A 1 98 ? 3.788 -8.541 -18.234 1.00 68.25 98 ASN A CA 1
ATOM 781 C C . ASN A 1 98 ? 2.446 -8.285 -17.558 1.00 68.25 98 ASN A C 1
ATOM 783 O O . ASN A 1 98 ? 2.343 -8.346 -16.331 1.00 68.25 98 ASN A O 1
ATOM 787 N N . TYR A 1 99 ? 1.461 -7.913 -18.375 1.00 69.19 99 TYR A N 1
ATOM 788 C CA . TYR A 1 99 ? 0.174 -7.389 -17.939 1.00 69.19 99 TYR A CA 1
ATOM 789 C C . TYR A 1 99 ? -0.423 -8.200 -16.789 1.00 69.19 99 TYR A C 1
ATOM 791 O O . TYR A 1 99 ? -0.879 -7.615 -15.818 1.00 69.19 99 TYR A O 1
ATOM 799 N N . ASN A 1 100 ? -0.326 -9.528 -16.816 1.00 82.31 100 ASN A N 1
ATOM 800 C CA . ASN A 1 100 ? -0.903 -10.372 -15.772 1.00 82.31 100 ASN A CA 1
ATOM 801 C C . ASN A 1 100 ? -0.174 -10.261 -14.422 1.00 82.31 100 ASN A C 1
ATOM 803 O O . ASN A 1 100 ? -0.823 -10.159 -13.385 1.00 82.31 100 ASN A O 1
ATOM 807 N N . GLU A 1 101 ? 1.160 -10.245 -14.418 1.00 84.62 101 GLU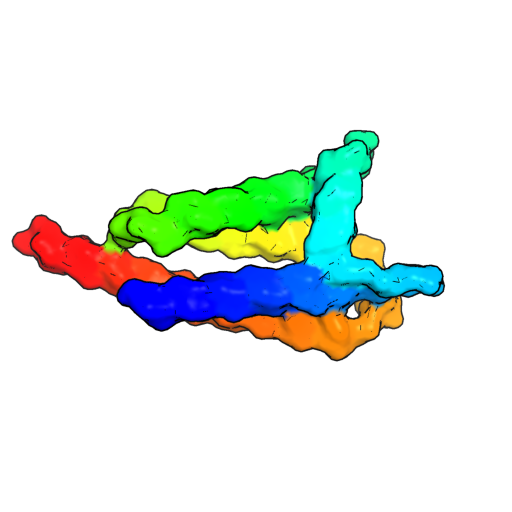 A N 1
ATOM 808 C CA . GLU A 1 101 ? 1.979 -10.237 -13.192 1.00 84.62 101 GLU A CA 1
ATOM 809 C C . GLU A 1 101 ? 2.028 -8.855 -12.516 1.00 84.62 101 GLU A C 1
ATOM 811 O O . GLU A 1 101 ? 2.384 -8.746 -11.343 1.00 84.62 101 GLU A O 1
ATOM 816 N N . PHE A 1 102 ? 1.638 -7.802 -13.239 1.00 87.38 102 PHE A N 1
ATOM 817 C CA . PHE A 1 102 ? 1.461 -6.461 -12.688 1.00 87.38 102 PHE A CA 1
ATOM 818 C C . PHE A 1 102 ? -0.015 -6.158 -12.381 1.00 87.38 102 PHE A C 1
ATOM 820 O O . PHE A 1 102 ? -0.355 -5.857 -11.239 1.00 87.38 102 PHE A O 1
ATOM 827 N N . ILE A 1 103 ? -0.921 -6.290 -13.361 1.00 87.81 103 ILE A N 1
ATOM 828 C CA . ILE A 1 103 ? -2.338 -5.908 -13.214 1.00 87.81 103 ILE A CA 1
ATOM 829 C C . ILE A 1 103 ? -3.042 -6.753 -12.163 1.00 87.81 103 ILE A C 1
ATOM 831 O O . ILE A 1 103 ? -3.783 -6.191 -11.359 1.00 87.81 103 ILE A O 1
ATOM 835 N N . ILE A 1 104 ? -2.850 -8.078 -12.152 1.00 90.62 104 ILE A N 1
ATOM 836 C CA . ILE A 1 104 ? -3.605 -8.941 -11.234 1.00 90.62 104 ILE A CA 1
ATOM 837 C C . ILE A 1 104 ? -3.238 -8.612 -9.777 1.00 90.62 104 ILE A C 1
ATOM 839 O O . ILE A 1 104 ? -4.154 -8.305 -9.006 1.00 90.62 104 ILE A O 1
ATOM 843 N N . PRO A 1 105 ? -1.951 -8.572 -9.370 1.00 92.19 105 PRO A N 1
ATOM 844 C CA . PRO A 1 105 ? -1.597 -8.192 -8.004 1.00 92.19 105 PRO A CA 1
ATOM 845 C C . PRO A 1 105 ? -1.994 -6.753 -7.656 1.00 92.19 105 PRO A C 1
ATOM 847 O O . PRO A 1 105 ? -2.515 -6.519 -6.564 1.00 92.19 105 PRO A O 1
ATOM 850 N N . THR A 1 106 ? -1.840 -5.795 -8.580 1.00 92.75 106 THR A N 1
ATOM 851 C CA . THR A 1 106 ? -2.278 -4.407 -8.362 1.00 92.75 106 THR A CA 1
ATOM 852 C C . THR A 1 106 ? -3.793 -4.310 -8.169 1.00 92.75 106 THR A C 1
ATOM 854 O O . THR A 1 106 ? -4.252 -3.625 -7.256 1.00 92.75 106 THR A O 1
ATOM 857 N N . GLY A 1 107 ? -4.583 -5.026 -8.969 1.00 94.06 107 GLY A N 1
ATOM 858 C CA . GLY A 1 107 ? -6.039 -5.071 -8.846 1.00 94.06 107 GLY A CA 1
ATOM 859 C C . GLY A 1 107 ? -6.485 -5.677 -7.516 1.00 94.06 107 GLY A C 1
ATOM 860 O O . GLY A 1 107 ? -7.329 -5.101 -6.828 1.00 94.06 107 GLY A O 1
ATOM 861 N N . ILE A 1 108 ? -5.867 -6.789 -7.101 1.00 96.31 108 ILE A N 1
ATOM 862 C CA . ILE A 1 108 ? -6.131 -7.409 -5.794 1.00 96.31 108 ILE A CA 1
ATOM 863 C C . ILE A 1 108 ? -5.765 -6.448 -4.659 1.00 96.31 108 ILE A C 1
ATOM 865 O O . ILE A 1 108 ? -6.542 -6.326 -3.708 1.00 96.31 108 ILE A O 1
ATOM 869 N N . PHE A 1 109 ? -4.629 -5.748 -4.759 1.00 96.62 109 PHE A N 1
ATOM 870 C CA . PHE A 1 109 ? -4.228 -4.719 -3.799 1.00 96.62 109 PHE A CA 1
ATOM 871 C C . PHE A 1 109 ? -5.300 -3.631 -3.681 1.00 96.62 109 PHE A C 1
ATOM 873 O O . PHE A 1 109 ? -5.801 -3.404 -2.579 1.00 96.62 109 PHE A O 1
ATOM 880 N N . VAL A 1 110 ? -5.700 -3.011 -4.796 1.00 96.69 110 VAL A N 1
ATOM 881 C CA . VAL A 1 110 ? -6.679 -1.913 -4.799 1.00 96.69 110 VAL A CA 1
ATOM 882 C C . VAL A 1 110 ? -8.011 -2.371 -4.211 1.00 96.69 110 VAL A C 1
ATOM 884 O O . VAL A 1 110 ? -8.504 -1.763 -3.261 1.00 96.69 110 VAL A O 1
ATOM 887 N N . LEU A 1 111 ? -8.574 -3.470 -4.716 1.00 97.56 111 LEU A N 1
ATOM 888 C CA . LEU A 1 111 ? -9.880 -3.959 -4.271 1.00 97.56 111 LEU A CA 1
ATOM 889 C C . LEU A 1 111 ? -9.863 -4.364 -2.794 1.00 97.56 111 LEU A C 1
ATOM 891 O O . LEU A 1 111 ? -10.729 -3.944 -2.026 1.00 97.56 111 LEU A O 1
ATOM 895 N N . SER A 1 112 ? -8.855 -5.126 -2.369 1.00 96.31 112 SER A N 1
ATOM 896 C CA . SER A 1 112 ? -8.752 -5.577 -0.976 1.00 96.31 112 SER A CA 1
ATOM 897 C C . SER A 1 112 ? -8.534 -4.404 -0.021 1.00 96.31 112 SER A C 1
ATOM 899 O O . SER A 1 112 ? -9.104 -4.388 1.073 1.00 96.31 112 SER A O 1
ATOM 901 N N . TYR A 1 113 ? -7.756 -3.395 -0.425 1.00 96.44 113 TYR A N 1
ATOM 902 C CA . TYR A 1 113 ? -7.533 -2.211 0.398 1.00 96.44 113 TYR A CA 1
ATOM 903 C C . TYR A 1 113 ? -8.806 -1.366 0.527 1.00 96.44 113 TYR A C 1
ATOM 905 O O . TYR A 1 113 ? -9.150 -0.955 1.637 1.00 96.44 113 TYR A O 1
ATOM 913 N N . LEU A 1 114 ? -9.547 -1.160 -0.568 1.00 96.56 114 LEU A N 1
ATOM 914 C CA . LEU A 1 114 ? -10.831 -0.449 -0.547 1.00 96.56 114 LEU A CA 1
ATOM 915 C C . LEU A 1 114 ? -11.853 -1.154 0.352 1.00 96.56 114 LEU A C 1
ATOM 917 O O . LEU A 1 114 ? -12.481 -0.509 1.192 1.00 96.56 114 LEU A O 1
ATOM 921 N N . VAL A 1 115 ? -11.964 -2.481 0.255 1.00 96.44 115 VAL A N 1
ATOM 922 C CA . VAL A 1 115 ? -12.819 -3.277 1.153 1.00 96.44 115 VAL A CA 1
ATOM 923 C C . VAL A 1 115 ? -12.384 -3.112 2.613 1.00 96.44 115 VAL A C 1
ATOM 925 O O . VAL A 1 115 ? -13.218 -2.917 3.498 1.00 96.44 115 VAL A O 1
ATOM 928 N N . SER A 1 116 ? -11.076 -3.116 2.882 1.00 94.62 116 SER A N 1
ATOM 929 C CA . SER A 1 116 ? -10.539 -2.802 4.209 1.00 94.62 116 SER A CA 1
ATOM 930 C C . SER A 1 116 ? -10.975 -1.407 4.687 1.00 94.62 116 SER A C 1
ATOM 932 O O . SER A 1 116 ? -11.423 -1.267 5.824 1.00 94.62 116 SER A O 1
ATOM 934 N N . LEU A 1 117 ? -10.913 -0.376 3.843 1.00 94.25 117 LEU A N 1
ATOM 935 C CA . LEU A 1 117 ? -11.352 0.973 4.220 1.00 94.25 117 LEU A CA 1
ATOM 936 C C . LEU A 1 117 ? -12.840 1.024 4.583 1.00 94.25 117 LEU A C 1
ATOM 938 O O . LEU A 1 117 ? -13.191 1.656 5.581 1.00 94.25 117 LEU A O 1
ATOM 942 N N . VAL A 1 118 ? -13.698 0.303 3.854 1.00 94.69 118 VAL A N 1
ATOM 943 C CA . VAL A 1 118 ? -15.130 0.188 4.183 1.00 94.69 118 VAL A CA 1
ATOM 944 C C . VAL A 1 118 ? -15.324 -0.400 5.584 1.00 94.69 118 VAL A C 1
ATOM 946 O O . VAL A 1 118 ? -16.033 0.183 6.405 1.00 94.69 118 VAL A O 1
ATOM 949 N N . PHE A 1 119 ? -14.634 -1.497 5.912 1.00 92.69 119 PHE A N 1
ATOM 950 C CA . PHE A 1 119 ? -14.701 -2.083 7.257 1.00 92.69 119 PHE A CA 1
ATOM 951 C C . PHE A 1 119 ? -14.108 -1.180 8.347 1.00 92.69 119 PHE A C 1
ATOM 953 O O . PHE A 1 119 ? -14.546 -1.239 9.498 1.00 92.69 119 PHE A O 1
ATOM 960 N N . SER A 1 120 ? -13.099 -0.370 8.016 1.00 91.25 120 SER A N 1
ATOM 961 C CA . SER A 1 120 ? -12.518 0.620 8.933 1.00 91.25 120 SER A CA 1
ATOM 962 C C . SER A 1 120 ? -13.529 1.734 9.234 1.00 91.25 120 SER A C 1
ATOM 964 O O . SER A 1 120 ? -13.688 2.127 10.390 1.00 91.25 120 SER A O 1
ATOM 966 N N . CYS A 1 121 ? -14.280 2.178 8.220 1.00 92.00 121 CYS A N 1
ATOM 967 C CA . CYS A 1 121 ? -15.350 3.166 8.357 1.00 92.00 121 CYS A CA 1
ATOM 968 C C . CYS A 1 121 ? -16.509 2.645 9.220 1.00 92.00 121 CYS A C 1
ATOM 970 O O . CYS A 1 121 ? -16.919 3.324 10.158 1.00 92.00 121 CYS A O 1
ATOM 972 N N . GLN A 1 122 ? -16.975 1.417 8.969 1.00 91.12 122 GLN A N 1
ATOM 973 C CA . GLN A 1 122 ? -18.022 0.777 9.778 1.00 91.12 122 GLN A CA 1
ATOM 974 C C . GLN A 1 122 ? -17.626 0.698 11.259 1.00 91.12 122 GLN A C 1
ATOM 976 O O . GLN A 1 122 ? -18.375 1.146 12.118 1.00 91.12 122 GLN A O 1
ATOM 981 N N . GLN A 1 123 ? -16.404 0.239 11.556 1.00 87.56 123 GLN A N 1
ATOM 982 C CA . GLN A 1 123 ? -15.918 0.150 12.941 1.00 87.56 123 GLN A CA 1
ATOM 983 C C . GLN A 1 123 ? -15.809 1.511 13.630 1.00 87.56 123 GLN A C 1
ATOM 985 O O . GLN A 1 123 ? -16.021 1.603 14.835 1.00 87.56 123 GLN A O 1
ATOM 990 N N . TYR A 1 124 ? -15.463 2.564 12.889 1.00 89.62 124 TYR A N 1
ATOM 991 C CA . TYR A 1 124 ? -15.462 3.917 13.436 1.00 89.62 124 TYR A CA 1
ATOM 992 C C . TYR A 1 124 ? -16.883 4.396 13.783 1.00 89.62 124 TYR A C 1
ATOM 994 O O . TYR A 1 124 ? -17.076 5.021 14.825 1.00 89.62 124 TYR A O 1
ATOM 1002 N N . LEU A 1 125 ? -17.875 4.098 12.937 1.00 89.44 125 LEU A N 1
ATOM 1003 C CA . LEU A 1 125 ? -19.274 4.447 13.203 1.00 89.44 125 LEU A CA 1
ATOM 1004 C C . LEU A 1 125 ? -19.831 3.702 14.421 1.00 89.44 125 LEU A C 1
ATOM 1006 O O . LEU A 1 125 ? -20.543 4.314 15.215 1.00 89.44 125 LEU A O 1
ATOM 1010 N N . ASP A 1 126 ? -19.478 2.426 14.583 1.00 86.69 126 ASP A N 1
ATOM 1011 C CA . ASP A 1 126 ? -19.863 1.628 15.751 1.00 86.69 126 ASP A CA 1
ATOM 1012 C C . ASP A 1 126 ? -19.240 2.197 17.034 1.00 86.69 126 ASP A C 1
ATOM 1014 O O . ASP A 1 126 ? -19.955 2.462 17.995 1.00 86.69 126 ASP A O 1
ATOM 1018 N N . PHE A 1 127 ? -17.936 2.500 17.014 1.00 85.00 127 PHE A N 1
ATOM 1019 C CA . PHE A 1 127 ? -17.241 3.130 18.143 1.00 85.00 127 PHE A CA 1
ATOM 1020 C C . PHE A 1 127 ? -17.878 4.470 18.538 1.00 85.00 127 PHE A C 1
ATOM 1022 O O . PHE A 1 127 ? -18.128 4.721 19.711 1.00 85.00 127 PHE A O 1
ATOM 1029 N N . LYS A 1 128 ? -18.208 5.319 17.555 1.00 86.75 128 LYS A N 1
ATOM 1030 C CA . LYS A 1 128 ? -18.872 6.605 17.810 1.00 86.75 128 LYS A CA 1
ATOM 1031 C C . LYS A 1 128 ? -20.271 6.434 18.415 1.00 86.75 128 LYS A C 1
ATOM 1033 O O . LYS A 1 128 ? -20.719 7.318 19.134 1.00 86.75 128 LYS A O 1
ATOM 1038 N N . ARG A 1 129 ? -20.977 5.341 18.107 1.00 85.06 129 ARG A N 1
ATOM 1039 C CA . ARG A 1 129 ? -22.309 5.057 18.663 1.00 85.06 129 ARG A CA 1
ATOM 1040 C C . ARG A 1 129 ? -22.241 4.645 20.134 1.00 85.06 129 ARG A C 1
ATOM 1042 O O . ARG A 1 129 ? -23.178 4.933 20.857 1.00 85.06 129 ARG A O 1
ATOM 1049 N N . GLU A 1 130 ? -21.165 3.992 20.561 1.00 79.25 130 GLU A N 1
ATOM 1050 C CA . GLU A 1 130 ? -20.959 3.585 21.960 1.00 79.25 130 GLU A CA 1
ATOM 1051 C C . GLU A 1 130 ? -20.563 4.758 22.881 1.00 79.25 130 GLU A C 1
ATOM 1053 O O . GLU A 1 130 ? -20.692 4.647 24.097 1.00 79.25 130 GLU A O 1
ATOM 1058 N N . GLU A 1 131 ? -20.092 5.879 22.321 1.00 74.50 131 GLU A N 1
ATOM 1059 C CA . GLU A 1 131 ? -19.737 7.099 23.069 1.00 74.50 131 GLU A CA 1
ATOM 1060 C C . GLU A 1 131 ? -20.926 8.058 23.316 1.00 74.50 131 GLU A C 1
ATOM 1062 O O . GLU A 1 131 ? -20.757 9.037 24.046 1.00 74.50 131 GLU A O 1
ATOM 1067 N N . VAL A 1 132 ? -22.096 7.812 22.704 1.00 65.12 132 VAL A N 1
ATOM 1068 C CA . VAL A 1 132 ? -23.323 8.638 22.809 1.00 65.12 132 VAL A CA 1
ATOM 1069 C C . VAL A 1 132 ? -24.354 7.953 23.694 1.00 65.12 132 VAL A C 1
ATOM 1071 O O . VAL A 1 132 ? -24.924 8.656 24.557 1.00 65.12 132 VAL A O 1
#

Foldseek 3Di:
DVLLLVLQVQLVVLLQQAWQFDPPHIDGPVVVLVVLCPVPPDPLVVLSVLQVVLVVLCVVLSPDQQEPVSLVSLVSSLCSSCSSVVVCPVPDDPVRDPCCSHVVSNVSNNVSSVVSSVVSVVSNVVVVVVVD

Nearest PDB structures (foldseek):
  1x8z-assembly2_C  TM=5.158E-01  e=2.889E+00  Arabidopsis thaliana
  2rld-assembly1_E  TM=5.516E-01  e=6.213E+00  Bacteroides thetaiotaomicron VPI-5482

Mean predicted aligned error: 5.14 Å

Organism: NCBI:txid1524096

Radius of gyration: 16.13 Å; Cα contacts (8 Å, |Δi|>4): 137; chains: 1; bounding box: 43×23×46 Å

Solvent-accessible surface area (backbone atoms only — not comparable to full-atom values): 6890 Å² total; per-residue (Å²): 113,70,66,38,57,49,27,44,48,52,13,50,53,22,49,48,55,18,39,45,43,53,99,86,60,67,43,45,41,52,61,51,36,61,55,32,55,73,42,82,92,44,75,63,19,56,28,24,45,38,24,52,51,20,52,54,50,51,66,68,50,72,83,56,78,65,42,73,69,52,50,55,46,55,54,50,28,50,53,25,49,44,44,38,56,51,50,50,61,73,74,41,67,74,86,56,42,55,57,66,49,31,48,51,23,47,49,47,18,53,54,28,38,53,54,20,50,53,48,47,52,52,49,30,54,53,52,57,59,77,77,108

pLDDT: mean 87.36, std 9.59, range [49.62, 97.56]

Sequence (132 aa):
MKYLKTFQIIAIVAYFSIFLKGLIVGIFFVFWLVGTVFDFGNIDQLFALLAVSGLVVIFKNRNKSRTLRILLTDILCFFLLAAPIIGRLTAVSLDMFNYNEFIIPTGIFVLSYLVSLVFSCQQYLDFKREEV